Protein AF-B5EWB0-F1 (afdb_monomer_lite)

Organism: Aliivibrio fischeri (s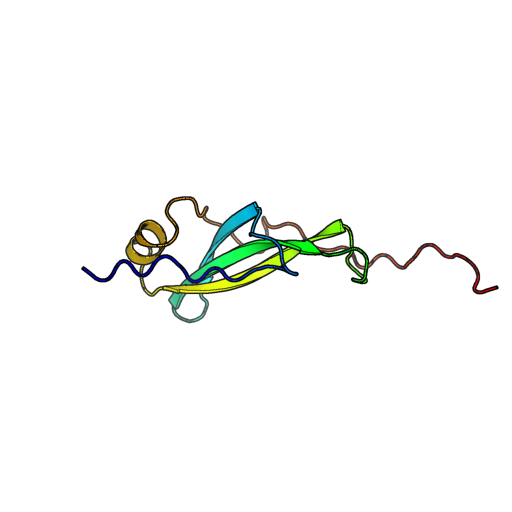train MJ11) (NCBI:txid388396)

Structure (mmCIF, N/CA/C/O backbone):
data_AF-B5EWB0-F1
#
_entry.id   AF-B5EWB0-F1
#
loop_
_atom_site.group_PDB
_atom_site.id
_atom_site.type_symbol
_atom_site.label_atom_id
_atom_site.label_alt_id
_atom_site.label_comp_id
_atom_site.label_asym_id
_atom_site.label_entity_id
_atom_site.label_seq_id
_atom_site.pdbx_PDB_ins_code
_atom_site.Cartn_x
_atom_site.Cartn_y
_atom_site.Cartn_z
_atom_site.occupancy
_atom_site.B_iso_or_equiv
_atom_site.auth_seq_id
_atom_site.auth_comp_id
_atom_site.auth_asym_id
_atom_site.auth_atom_id
_atom_site.pdbx_PDB_model_num
ATOM 1 N N . MET A 1 1 ? -24.721 -15.644 5.705 1.00 36.22 1 MET A N 1
ATOM 2 C CA . MET A 1 1 ? -23.352 -15.128 5.906 1.00 36.22 1 MET A CA 1
ATOM 3 C C . MET A 1 1 ? -22.739 -14.986 4.529 1.00 36.22 1 MET A C 1
ATOM 5 O O . MET A 1 1 ? -22.540 -15.995 3.864 1.00 36.22 1 MET A O 1
ATOM 9 N N . ILE A 1 2 ? -22.608 -13.760 4.027 1.00 38.16 2 ILE A N 1
ATOM 10 C CA . ILE A 1 2 ? -22.046 -13.528 2.695 1.00 38.16 2 ILE A CA 1
ATOM 11 C C . ILE A 1 2 ? -20.533 -13.469 2.903 1.00 38.16 2 ILE A C 1
ATOM 13 O O . ILE A 1 2 ? -20.031 -12.471 3.405 1.00 38.16 2 ILE A O 1
ATOM 17 N N . ASN A 1 3 ? -19.829 -14.559 2.585 1.00 44.38 3 ASN A N 1
ATOM 18 C CA . ASN A 1 3 ? -18.368 -1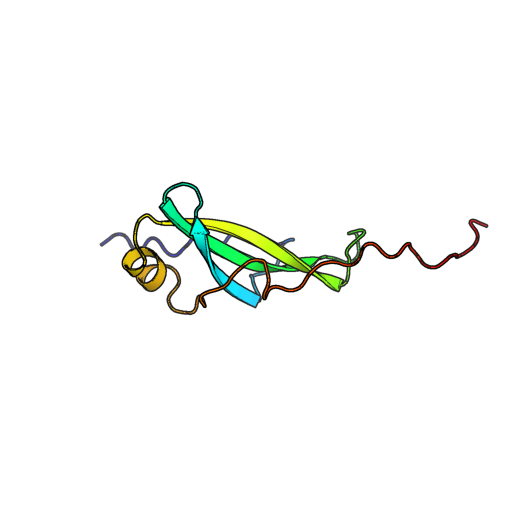4.579 2.512 1.00 44.38 3 ASN A CA 1
ATOM 19 C C . ASN A 1 3 ? -17.939 -13.666 1.358 1.00 44.38 3 ASN A C 1
ATOM 21 O O . ASN A 1 3 ? -17.726 -14.122 0.234 1.00 44.38 3 ASN A O 1
ATOM 25 N N . ASN A 1 4 ? -17.839 -12.369 1.631 1.00 48.97 4 ASN A N 1
ATOM 26 C CA . ASN A 1 4 ? -17.201 -11.412 0.743 1.00 48.97 4 ASN A CA 1
ATOM 27 C C . ASN A 1 4 ? -15.688 -11.615 0.902 1.00 48.97 4 ASN A C 1
ATOM 29 O O . ASN A 1 4 ? -15.012 -10.857 1.593 1.00 48.97 4 ASN A O 1
ATOM 33 N N . LYS A 1 5 ? -15.160 -12.705 0.321 1.00 54.69 5 LYS A N 1
ATOM 34 C CA . LYS A 1 5 ? -13.714 -12.832 0.105 1.00 54.69 5 LYS A CA 1
ATOM 35 C C . LYS A 1 5 ? -13.274 -11.539 -0.575 1.00 54.69 5 LYS A C 1
ATOM 37 O O . LYS A 1 5 ? -13.867 -11.177 -1.595 1.00 54.69 5 LYS A O 1
ATOM 42 N N . ALA A 1 6 ? -12.313 -10.842 0.031 1.00 57.28 6 ALA A N 1
ATOM 43 C CA . ALA A 1 6 ? -11.742 -9.613 -0.500 1.00 57.28 6 ALA A CA 1
ATOM 44 C C . ALA A 1 6 ? -11.532 -9.774 -2.010 1.00 57.28 6 ALA A C 1
ATOM 46 O O . ALA A 1 6 ? -10.985 -10.785 -2.462 1.00 57.28 6 ALA A O 1
ATOM 47 N N . LYS A 1 7 ? -12.070 -8.834 -2.798 1.00 54.19 7 LYS A N 1
ATOM 48 C CA . LYS A 1 7 ? -11.954 -8.873 -4.257 1.00 54.19 7 LYS A CA 1
ATOM 49 C C . LYS A 1 7 ? -10.481 -9.014 -4.601 1.00 54.19 7 LYS A C 1
ATOM 51 O O . LYS A 1 7 ? -9.683 -8.171 -4.203 1.00 54.19 7 LYS A O 1
ATOM 56 N N . THR A 1 8 ? -10.151 -10.052 -5.361 1.00 66.75 8 THR A N 1
ATOM 57 C CA . THR A 1 8 ? -8.811 -10.281 -5.893 1.00 66.75 8 THR A CA 1
ATOM 58 C C . THR A 1 8 ? -8.469 -9.159 -6.867 1.00 66.75 8 THR A C 1
ATOM 60 O O . THR A 1 8 ? -8.714 -9.238 -8.071 1.00 66.75 8 THR A O 1
ATOM 63 N N . LYS A 1 9 ? -7.992 -8.040 -6.329 1.00 83.62 9 LYS A N 1
ATOM 64 C CA . LYS A 1 9 ? -7.395 -6.969 -7.106 1.00 83.62 9 LYS A CA 1
ATOM 65 C C . LYS A 1 9 ? -5.933 -7.348 -7.289 1.00 83.62 9 LYS A C 1
ATOM 67 O O . LYS A 1 9 ? -5.217 -7.561 -6.322 1.00 83.62 9 LYS A O 1
ATOM 72 N N . LEU A 1 10 ? -5.514 -7.457 -8.541 1.00 91.75 10 LEU A N 1
ATOM 73 C CA . LEU A 1 10 ? -4.133 -7.769 -8.880 1.00 91.75 10 LEU A CA 1
ATOM 74 C C . LEU A 1 10 ? -3.327 -6.477 -9.026 1.00 91.75 10 LEU A C 1
ATOM 76 O O . LEU A 1 10 ? -3.848 -5.452 -9.477 1.00 91.75 10 LEU A O 1
ATOM 80 N N . ILE A 1 11 ? -2.042 -6.548 -8.701 1.00 93.50 11 ILE A N 1
ATOM 81 C CA . ILE A 1 11 ? -1.052 -5.504 -8.956 1.00 93.50 11 ILE A CA 1
ATOM 82 C C . ILE A 1 11 ? -0.277 -5.946 -10.200 1.00 93.50 11 ILE A C 1
ATOM 84 O O . ILE A 1 11 ? 0.449 -6.933 -10.167 1.00 93.50 11 ILE A O 1
ATOM 88 N N . TYR A 1 12 ? -0.504 -5.277 -11.335 1.00 92.06 12 TYR A N 1
ATOM 89 C CA . TYR A 1 12 ? 0.089 -5.637 -12.637 1.00 92.06 12 TYR A CA 1
ATOM 90 C C . TYR A 1 12 ? -0.092 -7.113 -13.048 1.00 92.06 12 TYR A C 1
ATOM 92 O O . TYR A 1 12 ? 0.782 -7.715 -13.666 1.00 92.06 12 TYR A O 1
ATOM 100 N N . GLY A 1 13 ? -1.250 -7.698 -12.725 1.00 91.88 13 GLY A N 1
ATOM 101 C CA . GLY A 1 13 ? -1.564 -9.093 -13.053 1.00 91.88 13 GLY A CA 1
ATOM 102 C C . GLY A 1 13 ? -0.983 -10.125 -12.081 1.00 91.88 13 GLY A C 1
ATOM 103 O O . GLY A 1 13 ? -1.089 -11.317 -12.350 1.00 91.88 13 GLY A O 1
ATOM 104 N N . GLN A 1 14 ? -0.401 -9.687 -10.961 1.00 91.31 14 GLN A N 1
ATOM 105 C CA . GLN A 1 14 ? 0.105 -10.548 -9.893 1.00 91.31 14 GLN A CA 1
ATOM 106 C C . GLN A 1 14 ? -0.653 -10.310 -8.583 1.00 91.31 14 GLN A C 1
ATOM 108 O O . GLN A 1 14 ? -1.179 -9.219 -8.344 1.00 91.31 14 GLN A O 1
ATOM 113 N N . GLU A 1 15 ? -0.722 -11.343 -7.744 1.00 93.25 15 GLU A N 1
ATOM 114 C CA . GLU A 1 15 ? -1.230 -11.208 -6.377 1.00 93.25 15 GLU A CA 1
ATOM 115 C C . GLU A 1 15 ? -0.294 -10.310 -5.554 1.00 93.25 15 GLU A C 1
ATOM 117 O O . GLU A 1 15 ? 0.926 -10.357 -5.754 1.00 93.25 15 GLU A O 1
ATOM 122 N N . PRO A 1 16 ? -0.825 -9.506 -4.620 1.00 94.56 16 PRO A N 1
ATOM 123 C CA . PRO A 1 16 ? 0.004 -8.767 -3.676 1.00 94.56 16 PRO A CA 1
ATOM 124 C C . PRO A 1 16 ? 0.888 -9.706 -2.850 1.00 94.56 16 PRO A C 1
ATOM 126 O O . PRO A 1 16 ? 0.451 -10.776 -2.430 1.00 94.56 16 PRO A O 1
ATOM 129 N N . SER A 1 17 ? 2.118 -9.284 -2.570 1.00 95.19 17 SER A N 1
ATOM 130 C CA . SER A 1 17 ? 3.036 -10.013 -1.693 1.00 95.19 17 SER A CA 1
ATOM 131 C C . SER A 1 17 ? 2.623 -9.922 -0.225 1.00 95.19 17 SER A C 1
ATOM 133 O O . SER A 1 17 ? 2.792 -10.882 0.522 1.00 95.19 17 SER A O 1
ATOM 135 N N . HIS A 1 18 ? 2.086 -8.774 0.190 1.00 95.31 18 HIS A N 1
ATOM 136 C CA . HIS A 1 18 ? 1.555 -8.534 1.527 1.00 95.31 18 HIS A CA 1
ATOM 137 C C . HIS A 1 18 ? 0.604 -7.332 1.534 1.00 95.31 18 HIS A C 1
ATOM 139 O O . HIS A 1 18 ? 0.527 -6.565 0.566 1.00 95.31 18 HIS A O 1
ATOM 145 N N . PHE A 1 19 ? -0.105 -7.168 2.650 1.00 96.88 19 PHE A N 1
ATOM 146 C CA . PHE A 1 19 ? -1.008 -6.051 2.892 1.00 96.88 19 PHE A CA 1
ATOM 147 C C . PHE A 1 19 ? -0.539 -5.212 4.077 1.00 96.88 19 PHE A C 1
ATOM 149 O O . PHE A 1 19 ? -0.031 -5.740 5.066 1.00 96.88 19 PHE A O 1
ATOM 156 N N . THR A 1 20 ? -0.766 -3.907 3.992 1.00 97.38 20 THR A N 1
ATOM 157 C CA . THR A 1 20 ? -0.633 -2.987 5.122 1.00 97.38 20 THR A CA 1
ATOM 158 C C . THR A 1 20 ? -1.912 -2.186 5.304 1.00 97.38 20 THR A C 1
ATOM 160 O O . THR A 1 20 ? -2.710 -2.046 4.374 1.00 97.38 20 THR A O 1
ATOM 163 N N . TYR A 1 21 ? -2.111 -1.637 6.499 1.00 97.25 21 TYR A N 1
ATOM 164 C CA . TYR A 1 21 ? -3.165 -0.666 6.756 1.00 97.25 21 TYR A CA 1
ATOM 165 C C . TYR A 1 21 ? -2.637 0.584 7.459 1.00 97.25 21 TYR A C 1
ATOM 167 O O . TYR A 1 21 ? -1.698 0.538 8.255 1.00 97.25 21 TYR A O 1
ATOM 175 N N . GLU A 1 22 ? -3.285 1.712 7.187 1.00 97.19 22 GLU A N 1
ATOM 176 C CA . GLU A 1 22 ? -2.943 3.029 7.727 1.00 97.19 22 GLU A CA 1
ATOM 177 C C . GLU A 1 22 ? -4.197 3.793 8.133 1.00 97.19 22 GLU A C 1
ATOM 179 O O . GLU A 1 22 ? -5.242 3.680 7.488 1.00 97.19 22 GLU A O 1
ATOM 184 N N . VAL A 1 23 ? -4.078 4.639 9.159 1.00 96.38 23 VAL A N 1
ATOM 185 C CA . VAL A 1 23 ? -5.144 5.580 9.519 1.00 96.38 23 VAL A CA 1
ATOM 186 C C . VAL A 1 23 ? -5.364 6.555 8.364 1.00 96.38 23 VAL A C 1
ATOM 188 O O . VAL A 1 23 ? -4.433 7.200 7.880 1.00 96.38 23 VAL A O 1
ATOM 191 N N . SER A 1 24 ? -6.611 6.669 7.922 1.00 94.38 24 SER A N 1
ATOM 192 C CA . SER A 1 24 ? -7.006 7.603 6.875 1.00 94.38 24 SER A CA 1
ATOM 193 C C . SER A 1 24 ? -7.160 9.017 7.433 1.00 94.38 24 SER A C 1
ATOM 195 O O . SER A 1 24 ? -7.726 9.214 8.509 1.00 94.38 24 SER A O 1
ATOM 197 N N . GLU A 1 25 ? 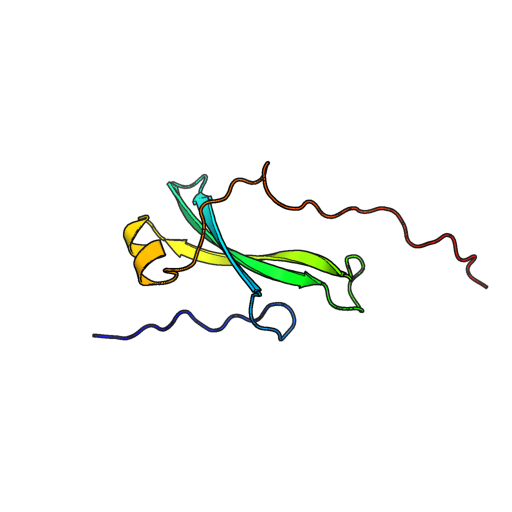-6.757 10.029 6.660 1.00 91.06 25 GLU A N 1
ATOM 198 C CA . GLU A 1 25 ? -6.983 11.446 6.996 1.00 91.06 25 GLU A CA 1
ATOM 199 C C . GLU A 1 25 ? -8.478 11.790 7.138 1.00 91.06 25 GLU A C 1
ATOM 201 O O . GLU A 1 25 ? -8.842 12.778 7.771 1.00 91.06 25 GLU A O 1
ATOM 206 N N . ARG A 1 26 ? -9.360 10.961 6.566 1.00 87.50 26 ARG A N 1
ATOM 207 C CA . ARG A 1 26 ? -10.822 11.112 6.632 1.00 87.50 26 ARG A CA 1
ATOM 208 C C . ARG A 1 26 ? -11.452 10.406 7.844 1.00 87.50 26 ARG A C 1
ATOM 210 O O . ARG A 1 26 ? -12.677 10.374 7.951 1.00 87.50 26 ARG A O 1
ATOM 217 N N . GLY A 1 27 ? -10.634 9.850 8.740 1.00 92.56 27 GLY A N 1
ATOM 218 C CA . GLY A 1 27 ? -11.051 8.855 9.728 1.00 92.56 27 GLY A CA 1
ATOM 219 C C . GLY A 1 27 ? -11.158 7.463 9.100 1.00 92.56 27 GLY A C 1
ATOM 220 O O . GLY A 1 27 ? -11.297 7.355 7.886 1.00 92.56 27 GLY A O 1
ATOM 221 N N . GLY A 1 28 ? -11.061 6.407 9.913 1.00 96.19 28 GLY A N 1
ATOM 222 C CA . GLY A 1 28 ? -11.025 5.013 9.449 1.00 96.19 28 GLY A CA 1
ATOM 223 C C . GLY A 1 28 ? -9.637 4.551 8.992 1.00 96.19 28 GLY A C 1
ATOM 224 O O . GLY A 1 28 ? -8.623 5.150 9.356 1.00 96.19 28 GLY A O 1
ATOM 225 N N . PHE A 1 29 ? -9.596 3.484 8.195 1.00 97.38 29 PHE A N 1
ATOM 226 C CA . PHE A 1 29 ? -8.382 2.758 7.821 1.00 97.38 29 PHE A CA 1
ATOM 227 C C . PHE A 1 29 ? -8.350 2.468 6.321 1.00 97.38 29 PHE A C 1
ATOM 229 O O . PHE A 1 29 ? -9.289 1.896 5.774 1.00 97.38 29 PHE A O 1
ATOM 236 N N . ASN A 1 30 ? -7.259 2.843 5.658 1.00 96.94 30 ASN A N 1
ATOM 237 C CA . ASN A 1 30 ? -6.980 2.447 4.279 1.00 96.94 30 ASN A CA 1
ATOM 238 C C . ASN A 1 30 ? -6.166 1.155 4.286 1.00 96.94 30 ASN A C 1
ATOM 240 O O . ASN A 1 30 ? -5.209 1.057 5.051 1.00 96.94 30 ASN A O 1
ATOM 244 N N . VAL A 1 31 ? -6.501 0.216 3.406 1.00 96.50 31 VAL A N 1
ATOM 245 C CA . VAL A 1 31 ? -5.733 -1.010 3.173 1.00 96.50 31 VAL A CA 1
ATOM 246 C C . VAL A 1 31 ? -5.006 -0.897 1.841 1.00 96.50 31 VAL A C 1
ATOM 248 O O . VAL A 1 31 ? -5.601 -0.558 0.811 1.00 96.50 31 VAL A O 1
ATOM 251 N N . TYR A 1 32 ? -3.717 -1.212 1.859 1.00 96.56 32 TYR A N 1
ATOM 252 C CA . TYR A 1 32 ? -2.852 -1.222 0.693 1.00 96.56 32 TYR A CA 1
ATOM 253 C C . TYR A 1 32 ? -2.288 -2.617 0.457 1.00 96.56 32 TYR A C 1
ATOM 255 O O . TYR A 1 32 ? -1.902 -3.308 1.394 1.00 96.56 32 TYR A O 1
ATOM 263 N N . GLY A 1 33 ? -2.228 -3.012 -0.810 1.00 95.94 33 GLY A N 1
ATOM 264 C CA . GLY A 1 33 ? -1.482 -4.180 -1.259 1.00 95.94 33 GLY A CA 1
ATOM 265 C C . GLY A 1 33 ? -0.132 -3.752 -1.820 1.00 95.94 33 GLY A C 1
ATOM 266 O O . GLY A 1 33 ? -0.035 -2.720 -2.495 1.00 95.94 33 GLY A O 1
ATOM 267 N N . TRP A 1 34 ? 0.883 -4.567 -1.565 1.00 96.56 34 TRP A N 1
ATOM 268 C CA . TRP A 1 34 ? 2.246 -4.352 -2.033 1.00 96.56 34 TRP A CA 1
ATOM 269 C C . TRP A 1 34 ? 2.630 -5.373 -3.094 1.00 96.56 34 TRP A C 1
ATOM 271 O O . TRP A 1 34 ? 2.278 -6.546 -3.007 1.00 96.56 34 TRP A O 1
ATOM 281 N N . GLY A 1 35 ? 3.363 -4.926 -4.103 1.00 95.81 35 GLY A N 1
ATOM 282 C CA . GLY A 1 35 ? 3.918 -5.764 -5.159 1.00 95.81 35 GLY A CA 1
ATOM 283 C C . GLY A 1 35 ? 5.175 -5.127 -5.734 1.00 95.81 35 GLY A C 1
ATOM 284 O O . GLY A 1 35 ? 5.733 -4.213 -5.138 1.00 95.81 35 GLY A O 1
ATOM 285 N N . ILE A 1 36 ? 5.595 -5.578 -6.912 1.00 96.25 36 ILE A N 1
ATOM 286 C CA . ILE A 1 36 ? 6.753 -5.024 -7.619 1.00 96.25 36 ILE A CA 1
ATOM 287 C C . ILE A 1 36 ? 6.294 -4.443 -8.951 1.00 96.25 36 ILE A C 1
ATOM 289 O O . ILE A 1 36 ? 5.466 -5.032 -9.651 1.00 96.25 36 ILE A O 1
ATOM 293 N N . TYR A 1 37 ? 6.823 -3.278 -9.315 1.00 94.44 37 TYR A N 1
ATOM 294 C CA . TYR A 1 37 ? 6.579 -2.720 -10.639 1.00 94.44 37 TYR A CA 1
ATOM 295 C C . TYR A 1 37 ? 7.151 -3.635 -11.739 1.00 94.44 37 TYR A C 1
ATOM 297 O O . TYR A 1 37 ? 8.298 -4.082 -11.640 1.00 94.44 37 TYR A O 1
ATOM 305 N N . PRO A 1 38 ? 6.393 -3.885 -12.821 1.00 94.12 38 PRO A N 1
ATOM 306 C CA . PRO A 1 38 ? 6.803 -4.780 -13.897 1.00 94.12 38 PRO A CA 1
ATOM 307 C C . PRO A 1 38 ? 7.924 -4.168 -14.743 1.00 94.12 38 PRO A C 1
ATOM 309 O O . PRO A 1 38 ? 8.151 -2.961 -14.714 1.00 94.12 38 PRO A O 1
ATOM 312 N N . SER A 1 39 ? 8.577 -4.991 -15.565 1.00 92.44 39 SER A N 1
ATOM 313 C CA . SER A 1 39 ? 9.736 -4.605 -16.389 1.00 92.44 39 SER A CA 1
ATOM 314 C C . SER A 1 39 ? 9.487 -3.467 -17.384 1.00 92.44 39 SER A C 1
ATOM 316 O O . SER A 1 39 ? 10.433 -2.811 -17.803 1.00 92.44 39 SER A O 1
ATOM 318 N N . TYR A 1 40 ? 8.233 -3.226 -17.768 1.00 89.06 40 TYR A N 1
ATOM 319 C CA . TYR A 1 40 ? 7.848 -2.126 -18.656 1.00 89.06 40 TYR A CA 1
ATOM 320 C C . TYR A 1 40 ? 7.528 -0.816 -17.910 1.00 89.06 40 TYR A C 1
ATOM 322 O O . TYR A 1 40 ? 7.148 0.169 -18.539 1.00 89.06 40 TYR A O 1
ATOM 330 N N . SER A 1 41 ? 7.633 -0.795 -16.577 1.00 90.25 41 SER A N 1
ATOM 331 C CA . SER A 1 41 ? 7.497 0.413 -15.761 1.00 90.25 41 SER A CA 1
ATOM 332 C C . SER A 1 41 ? 8.832 1.149 -15.666 1.00 90.25 41 SER A C 1
ATOM 334 O O . SER A 1 41 ? 9.878 0.528 -15.518 1.00 90.25 41 SER A O 1
ATOM 336 N N . VAL A 1 42 ? 8.802 2.481 -15.629 1.00 88.62 42 VAL A N 1
ATOM 337 C CA . VAL A 1 42 ? 9.991 3.292 -15.293 1.00 88.62 42 VAL A CA 1
ATOM 338 C C . VAL A 1 42 ? 10.485 3.056 -13.860 1.00 88.62 42 VAL A C 1
ATOM 340 O O . VAL A 1 42 ? 11.621 3.375 -13.539 1.00 88.62 42 VAL A O 1
ATOM 343 N N . LEU A 1 43 ? 9.636 2.473 -13.008 1.00 91.00 43 LEU A N 1
ATOM 344 C CA . LEU A 1 43 ? 9.957 2.063 -11.641 1.00 91.00 43 LEU A CA 1
ATOM 345 C C . LEU A 1 43 ? 10.205 0.549 -11.536 1.00 91.00 43 LEU A C 1
ATOM 347 O O . LEU A 1 43 ? 10.091 -0.004 -10.447 1.00 91.00 43 LEU A O 1
ATOM 351 N N . ALA A 1 44 ? 10.468 -0.143 -12.654 1.00 92.75 44 ALA A N 1
ATOM 352 C CA . ALA A 1 44 ? 10.644 -1.596 -12.698 1.00 92.75 44 ALA A CA 1
ATOM 353 C C . ALA A 1 44 ? 11.562 -2.112 -11.577 1.00 92.75 44 ALA A C 1
ATOM 355 O O . ALA A 1 44 ? 12.647 -1.580 -11.350 1.00 92.75 44 ALA A O 1
ATOM 356 N N . GLY A 1 45 ? 11.125 -3.170 -10.890 1.00 91.62 45 GLY A N 1
ATOM 357 C CA . GLY A 1 45 ? 11.877 -3.782 -9.790 1.00 91.62 45 GLY A CA 1
ATOM 358 C C . GLY A 1 45 ? 11.740 -3.083 -8.433 1.00 91.62 45 GLY A C 1
ATOM 359 O O . GLY A 1 45 ? 12.185 -3.649 -7.440 1.00 91.62 45 GLY A O 1
ATOM 360 N N . GLN A 1 46 ? 11.109 -1.906 -8.367 1.00 94.25 46 GLN A N 1
ATOM 361 C CA . GLN A 1 46 ? 10.849 -1.196 -7.112 1.00 94.25 46 GLN A CA 1
ATOM 362 C C . GLN A 1 46 ? 9.480 -1.559 -6.510 1.00 94.25 46 GLN A C 1
ATOM 364 O O . GLN A 1 46 ? 8.609 -2.118 -7.193 1.00 94.25 46 GLN A O 1
ATOM 369 N N . ASP A 1 47 ? 9.283 -1.211 -5.236 1.00 95.56 47 ASP A N 1
ATOM 370 C CA . ASP A 1 47 ? 8.056 -1.480 -4.487 1.00 95.56 47 ASP A CA 1
ATOM 371 C C . ASP A 1 47 ? 6.850 -0.699 -5.036 1.00 95.56 47 ASP A C 1
ATOM 373 O O . ASP A 1 47 ? 6.847 0.526 -5.198 1.00 95.56 47 ASP A O 1
ATOM 377 N N . CYS A 1 48 ? 5.766 -1.425 -5.290 1.00 95.50 48 CYS A N 1
ATOM 378 C CA . CYS A 1 48 ? 4.507 -0.889 -5.780 1.00 95.50 48 CYS A CA 1
ATOM 379 C C . CYS A 1 48 ? 3.426 -0.985 -4.701 1.00 95.50 48 CYS A C 1
ATOM 381 O O . CYS A 1 48 ? 2.868 -2.054 -4.456 1.00 95.50 48 CYS A O 1
ATOM 383 N N . LYS A 1 49 ? 3.089 0.159 -4.101 1.00 95.69 49 LYS A N 1
ATOM 384 C CA . LYS A 1 49 ? 1.962 0.306 -3.176 1.00 95.69 49 LYS A CA 1
ATOM 385 C C . LYS A 1 49 ? 0.683 0.637 -3.943 1.00 95.69 49 LYS A C 1
ATOM 387 O O . LYS A 1 49 ? 0.632 1.621 -4.679 1.00 95.69 49 LYS A O 1
ATOM 392 N N . THR A 1 50 ? -0.371 -0.149 -3.747 1.00 95.12 50 THR A N 1
ATOM 393 C CA . THR A 1 50 ? -1.671 0.042 -4.407 1.00 95.12 50 THR A CA 1
ATOM 394 C C . THR A 1 50 ? -2.786 0.091 -3.374 1.00 95.12 50 THR A C 1
ATOM 396 O O . THR A 1 50 ? -2.849 -0.760 -2.498 1.00 95.12 50 THR A O 1
ATOM 399 N N . PHE A 1 51 ? -3.698 1.060 -3.478 1.00 94.69 51 PHE A N 1
ATOM 400 C CA . PHE A 1 51 ? -4.895 1.109 -2.630 1.00 94.69 51 PHE A CA 1
ATOM 401 C C . PHE A 1 51 ? -5.840 -0.054 -2.955 1.00 94.69 51 PHE A C 1
ATOM 403 O O . PHE A 1 51 ? -6.166 -0.264 -4.128 1.00 94.69 51 PHE A O 1
ATOM 410 N N . PHE A 1 52 ? -6.298 -0.785 -1.942 1.00 94.94 52 PHE A N 1
ATOM 411 C CA . PHE A 1 52 ? -7.227 -1.907 -2.095 1.00 94.94 52 PHE A CA 1
ATOM 412 C C . PHE A 1 52 ? -8.612 -1.568 -1.575 1.00 94.94 52 PHE A C 1
ATOM 414 O O . PHE A 1 52 ? -9.578 -1.708 -2.325 1.00 94.94 52 PHE A O 1
ATOM 421 N N . ASP A 1 53 ? -8.697 -1.118 -0.325 1.00 95.62 53 ASP A N 1
ATOM 422 C CA . ASP A 1 53 ? -9.976 -0.943 0.351 1.00 95.62 53 ASP A CA 1
ATOM 423 C C . ASP A 1 53 ? -9.913 0.101 1.469 1.00 95.62 53 ASP A C 1
ATOM 425 O O . ASP A 1 53 ? -8.840 0.570 1.857 1.00 95.62 53 ASP A O 1
ATOM 429 N N . TYR A 1 54 ? -11.082 0.448 1.992 1.00 95.69 54 TYR A N 1
ATOM 430 C CA . TYR A 1 54 ? -11.247 1.335 3.130 1.00 95.69 54 TYR A CA 1
ATOM 431 C C . TYR A 1 54 ? -12.272 0.766 4.112 1.00 95.69 54 TYR A C 1
ATOM 433 O O . TYR A 1 54 ? -13.380 0.396 3.725 1.00 95.69 54 TYR A O 1
ATOM 441 N N . PHE A 1 55 ? -11.929 0.804 5.396 1.00 96.06 55 PHE A N 1
ATOM 442 C CA . PHE A 1 55 ? -12.792 0.373 6.489 1.00 96.06 55 PHE A CA 1
ATOM 443 C C . PHE A 1 55 ? -12.957 1.471 7.527 1.00 96.06 55 PHE A C 1
ATOM 445 O O . PHE A 1 55 ? -12.094 2.335 7.699 1.00 96.06 55 PHE A O 1
ATOM 452 N N . LYS A 1 56 ? -14.082 1.455 8.240 1.00 96.94 56 LYS A N 1
ATOM 453 C CA . LYS A 1 56 ? -14.349 2.453 9.274 1.00 96.94 56 LYS A CA 1
ATOM 454 C C . LYS A 1 56 ? -13.673 2.074 10.585 1.00 96.94 56 LYS A C 1
ATOM 456 O O . LYS A 1 56 ? -13.259 2.974 11.317 1.00 96.94 56 LYS A O 1
ATOM 461 N N . THR A 1 57 ? -13.560 0.782 10.876 1.00 96.75 57 THR A N 1
ATOM 462 C CA . THR A 1 57 ? -12.951 0.286 12.112 1.00 96.75 57 THR A CA 1
ATOM 463 C C . THR A 1 57 ? -11.813 -0.690 11.842 1.00 96.75 57 THR A C 1
ATOM 465 O O . THR A 1 57 ? -11.671 -1.228 10.746 1.00 96.75 57 THR A O 1
ATOM 468 N N . ILE A 1 58 ? -10.969 -0.887 12.854 1.00 95.81 58 ILE A N 1
ATOM 469 C CA . ILE A 1 58 ? -9.841 -1.814 12.764 1.00 95.81 58 ILE A CA 1
ATOM 470 C C . ILE A 1 58 ? -10.318 -3.270 12.771 1.00 95.81 58 ILE A C 1
ATOM 472 O O . ILE A 1 58 ? -9.713 -4.116 12.126 1.00 95.81 58 ILE A O 1
ATOM 476 N N . GLU A 1 59 ? -11.433 -3.560 13.441 1.00 96.50 59 GLU A N 1
ATOM 477 C CA . GLU A 1 59 ? -12.037 -4.891 13.486 1.00 96.50 59 GLU A CA 1
ATOM 478 C C . GLU A 1 59 ? -12.462 -5.352 12.088 1.00 96.50 59 GLU A C 1
ATOM 480 O O . GLU A 1 59 ? -12.196 -6.493 11.722 1.00 96.50 59 GLU A O 1
ATOM 485 N N . GLU A 1 60 ? -13.038 -4.453 11.281 1.00 95.06 60 GLU A N 1
ATOM 486 C CA . GLU A 1 60 ? -13.374 -4.734 9.880 1.00 95.06 60 GLU A CA 1
ATOM 487 C C . GLU A 1 60 ? -12.110 -5.033 9.050 1.00 95.06 60 GLU A C 1
ATOM 489 O O . GLU A 1 60 ? -12.105 -5.960 8.240 1.00 95.06 60 GLU A O 1
ATOM 494 N N . VAL A 1 61 ? -11.006 -4.307 9.286 1.00 95.25 61 VAL A N 1
ATOM 495 C CA . VAL A 1 61 ? -9.712 -4.604 8.642 1.00 95.25 61 VAL A CA 1
ATOM 496 C C . VAL A 1 61 ? -9.235 -6.001 9.030 1.00 95.25 61 VAL A C 1
ATOM 498 O O . VAL A 1 61 ? -8.872 -6.773 8.151 1.00 95.25 61 VAL A O 1
ATOM 501 N N . SER A 1 62 ? -9.251 -6.348 10.320 1.00 94.81 62 SER A N 1
ATOM 502 C CA . SER A 1 62 ? -8.803 -7.660 10.802 1.00 94.81 62 SER A CA 1
ATOM 503 C C . SER A 1 62 ? -9.690 -8.814 10.327 1.00 94.81 62 SER A C 1
ATOM 505 O O . SER A 1 62 ? -9.192 -9.922 10.146 1.00 94.81 62 SER A O 1
ATOM 507 N N . GLU A 1 63 ? -10.984 -8.577 10.101 1.00 94.81 63 GLU A N 1
ATOM 508 C CA . GLU A 1 63 ? -11.897 -9.578 9.542 1.00 94.81 63 GLU A CA 1
ATOM 509 C C . GLU A 1 63 ? -11.605 -9.848 8.058 1.00 94.81 63 GLU A C 1
ATOM 511 O O . GLU A 1 63 ? -11.571 -11.004 7.630 1.00 94.81 63 GLU A O 1
ATOM 516 N N . HIS A 1 64 ? -11.373 -8.796 7.267 1.00 93.38 64 HIS A N 1
ATOM 517 C CA . HIS A 1 64 ? -11.197 -8.913 5.817 1.00 93.38 64 HIS A CA 1
ATOM 518 C C . HIS A 1 64 ? -9.745 -9.144 5.372 1.00 93.38 64 HIS A C 1
ATOM 520 O O . HIS A 1 64 ? -9.519 -9.788 4.346 1.00 93.38 64 HIS A O 1
ATOM 526 N N . TYR A 1 65 ? -8.775 -8.640 6.134 1.00 94.06 65 TYR A N 1
ATOM 527 C CA . TYR A 1 65 ? -7.337 -8.696 5.869 1.00 94.06 65 TYR A CA 1
ATOM 528 C C . TYR A 1 65 ? -6.580 -9.074 7.159 1.00 94.06 65 TYR A C 1
ATOM 530 O O . TYR A 1 65 ? -5.840 -8.253 7.707 1.00 94.06 65 TYR A O 1
ATOM 538 N N . PRO A 1 66 ? -6.747 -10.313 7.661 1.00 94.56 66 PRO A N 1
ATOM 539 C CA . PRO A 1 66 ? -6.203 -10.738 8.957 1.00 94.56 66 PRO A CA 1
ATOM 540 C C . PRO A 1 66 ? -4.673 -10.662 9.041 1.00 94.56 66 PRO A C 1
ATOM 542 O O . PRO A 1 66 ? -4.130 -10.467 10.125 1.00 94.56 66 PRO A O 1
ATOM 545 N N . ASP A 1 67 ? -3.990 -10.773 7.900 1.00 93.88 67 ASP A N 1
ATOM 546 C CA . ASP A 1 67 ? -2.528 -10.735 7.810 1.00 93.88 67 ASP A CA 1
ATOM 547 C C . ASP A 1 67 ? -1.973 -9.329 7.508 1.00 93.88 67 ASP A C 1
ATOM 549 O O . ASP A 1 67 ? -0.762 -9.165 7.344 1.00 93.88 67 ASP A O 1
ATOM 553 N N . ALA A 1 68 ? -2.827 -8.301 7.400 1.00 95.31 68 ALA A N 1
ATOM 554 C CA . ALA A 1 68 ? -2.364 -6.941 7.145 1.00 95.31 68 ALA A CA 1
ATOM 555 C C . ALA A 1 68 ? -1.667 -6.348 8.377 1.00 95.31 68 ALA A C 1
ATOM 557 O O . ALA A 1 68 ? -2.170 -6.423 9.499 1.00 95.31 68 ALA A O 1
ATOM 558 N N . THR A 1 69 ? -0.524 -5.697 8.167 1.00 96.75 69 THR A N 1
ATOM 559 C CA . THR A 1 69 ? 0.250 -5.053 9.239 1.00 96.75 69 THR A CA 1
ATOM 560 C C . THR A 1 69 ? -0.003 -3.548 9.292 1.00 96.75 69 THR A C 1
ATOM 562 O O . THR A 1 69 ? -0.277 -2.910 8.274 1.00 96.75 69 THR A O 1
ATOM 565 N N . SER A 1 70 ? 0.080 -2.947 10.484 1.00 96.81 70 SER A N 1
ATOM 566 C CA . SER A 1 70 ? 0.010 -1.489 10.592 1.00 96.81 70 SER A CA 1
ATOM 567 C C . SER A 1 70 ? 1.240 -0.857 9.947 1.00 96.81 70 SER A C 1
ATOM 569 O O . SER A 1 70 ? 2.368 -1.311 10.138 1.00 96.81 70 SER A O 1
ATOM 571 N N . SER A 1 71 ? 1.021 0.215 9.196 1.00 95.94 71 SER A N 1
ATOM 572 C CA . SER A 1 71 ? 2.082 0.969 8.542 1.00 95.94 71 SER A CA 1
ATOM 573 C C . SER A 1 71 ? 1.896 2.471 8.744 1.00 95.94 71 SER A C 1
ATOM 575 O O . SER A 1 71 ? 0.882 2.951 9.257 1.00 95.94 71 SER A O 1
ATOM 577 N N . HIS A 1 72 ? 2.920 3.223 8.362 1.00 92.12 72 HIS A N 1
ATOM 578 C CA . HIS A 1 72 ? 2.896 4.670 8.259 1.00 92.12 72 HIS A CA 1
ATOM 579 C C . HIS A 1 72 ? 3.825 5.084 7.120 1.00 92.12 72 HIS A C 1
ATOM 581 O O . HIS A 1 72 ? 4.938 4.573 7.036 1.00 92.12 72 HIS A O 1
ATOM 587 N N . LYS A 1 73 ? 3.432 6.078 6.315 1.00 86.56 73 LYS A N 1
ATOM 588 C CA . LYS A 1 73 ? 4.191 6.567 5.144 1.00 86.56 73 LYS A CA 1
ATOM 589 C C . LYS A 1 73 ? 5.696 6.809 5.351 1.00 86.56 73 LYS A C 1
ATOM 591 O O . LYS A 1 73 ? 6.455 6.768 4.398 1.00 86.56 73 LYS A O 1
ATOM 596 N N . LEU A 1 74 ? 6.128 7.098 6.583 1.00 89.44 74 LEU A N 1
ATOM 597 C CA . LEU A 1 74 ? 7.541 7.338 6.924 1.00 89.44 74 LEU A CA 1
ATOM 598 C C . LEU A 1 74 ? 8.368 6.059 7.137 1.00 89.44 74 LEU A C 1
ATOM 600 O O . LEU A 1 74 ? 9.590 6.141 7.181 1.00 89.44 74 LEU A O 1
ATOM 604 N N . LEU A 1 75 ? 7.720 4.910 7.328 1.00 89.62 75 LEU A N 1
ATOM 605 C CA . LEU A 1 75 ? 8.362 3.605 7.527 1.00 89.62 75 LEU A CA 1
ATOM 606 C C . LEU A 1 75 ? 8.403 2.779 6.239 1.00 89.62 75 LEU A C 1
ATOM 608 O O . LEU A 1 75 ? 9.037 1.730 6.189 1.00 89.62 75 LEU A O 1
ATOM 612 N N . GLU A 1 76 ? 7.691 3.236 5.218 1.00 92.62 76 GLU A N 1
ATOM 613 C CA . GLU A 1 76 ? 7.462 2.492 3.994 1.00 92.62 76 GLU 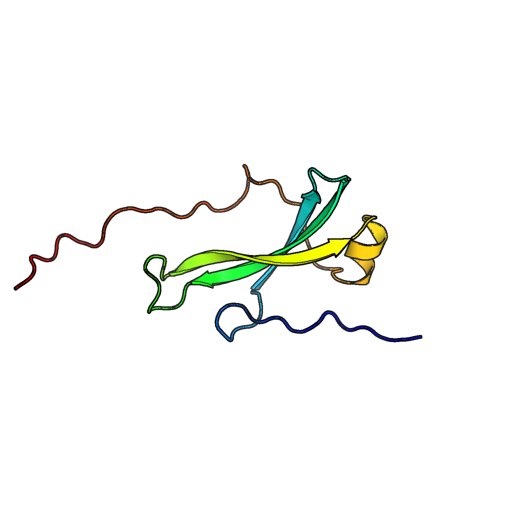A CA 1
ATOM 614 C C . GLU A 1 76 ? 8.587 2.678 2.980 1.00 92.62 76 GLU A C 1
ATOM 616 O O . GLU A 1 76 ? 9.156 3.776 2.901 1.00 92.62 76 GLU A O 1
ATOM 621 N N . PRO A 1 77 ? 8.855 1.656 2.147 1.00 90.19 77 PRO A N 1
ATOM 622 C CA . PRO A 1 77 ? 9.758 1.787 1.015 1.00 90.19 77 PRO A CA 1
ATOM 623 C C . PRO A 1 77 ? 9.388 2.989 0.143 1.00 90.19 77 PRO A C 1
ATOM 625 O O . PRO A 1 77 ? 8.222 3.198 -0.198 1.00 90.19 77 PRO A O 1
ATOM 628 N N . GLN A 1 78 ? 10.393 3.787 -0.211 1.00 89.38 78 GLN A N 1
ATOM 629 C CA . GLN A 1 78 ? 10.238 4.929 -1.105 1.00 89.38 78 GLN A CA 1
ATOM 630 C C . GLN A 1 78 ? 10.911 4.613 -2.430 1.00 89.38 78 GLN A C 1
ATOM 632 O O . GLN A 1 78 ? 12.065 4.184 -2.460 1.00 89.38 78 GLN A O 1
ATOM 637 N N . ASN A 1 79 ? 10.192 4.864 -3.520 1.00 88.88 79 ASN A N 1
ATOM 638 C CA . ASN A 1 79 ? 10.757 4.714 -4.850 1.00 88.88 79 ASN A CA 1
ATOM 639 C C . ASN A 1 79 ? 11.832 5.774 -5.091 1.00 88.88 79 ASN A C 1
ATOM 641 O O . ASN A 1 79 ? 11.674 6.941 -4.719 1.00 88.88 79 ASN A O 1
ATOM 645 N N . THR A 1 80 ? 12.913 5.369 -5.744 1.00 84.94 80 THR A N 1
ATOM 646 C CA . THR A 1 80 ? 13.943 6.273 -6.241 1.00 84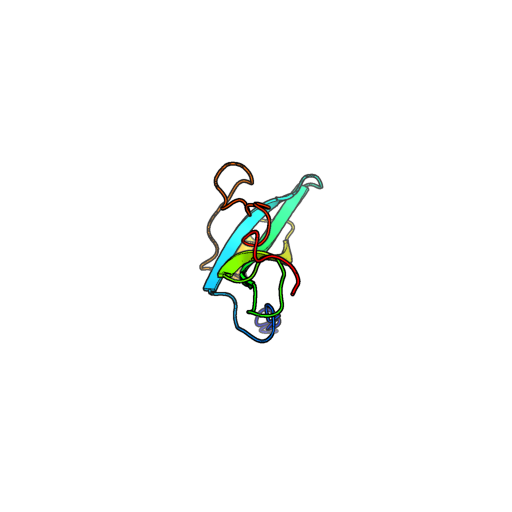.94 80 THR A CA 1
ATOM 647 C C . THR A 1 80 ? 13.666 6.590 -7.705 1.00 84.94 80 THR A C 1
ATOM 649 O O . THR A 1 80 ? 13.263 5.736 -8.497 1.00 84.94 80 THR A O 1
ATOM 652 N N . PHE A 1 81 ? 13.869 7.853 -8.068 1.00 77.25 81 PHE A N 1
ATOM 653 C CA . PHE A 1 81 ? 13.666 8.355 -9.430 1.00 77.25 81 PHE A CA 1
ATOM 654 C C . PHE A 1 81 ? 14.991 8.549 -10.169 1.00 77.25 81 PHE A C 1
ATOM 656 O O . PHE A 1 81 ? 15.030 9.267 -11.172 1.00 77.25 81 PHE A O 1
ATOM 663 N N . ASP A 1 82 ? 16.070 7.950 -9.649 1.00 69.38 82 ASP A N 1
ATOM 664 C CA . ASP A 1 82 ? 17.387 8.066 -10.254 1.00 69.38 82 ASP A CA 1
ATOM 665 C C . ASP A 1 82 ? 17.331 7.539 -11.681 1.00 69.38 82 ASP A C 1
ATOM 667 O O . ASP A 1 82 ? 16.835 6.454 -11.990 1.00 69.38 82 ASP A O 1
ATOM 671 N N . HIS A 1 83 ? 17.760 8.443 -12.544 1.00 58.34 83 HIS A N 1
ATOM 672 C CA . HIS A 1 83 ? 17.575 8.445 -13.975 1.00 58.34 83 HIS A CA 1
ATOM 673 C C . HIS A 1 83 ? 18.157 7.166 -14.571 1.00 58.34 83 HIS A C 1
ATOM 675 O O . HIS A 1 83 ? 19.166 6.651 -14.085 1.00 58.34 83 HIS A O 1
ATOM 681 N N . LEU A 1 84 ? 17.507 6.66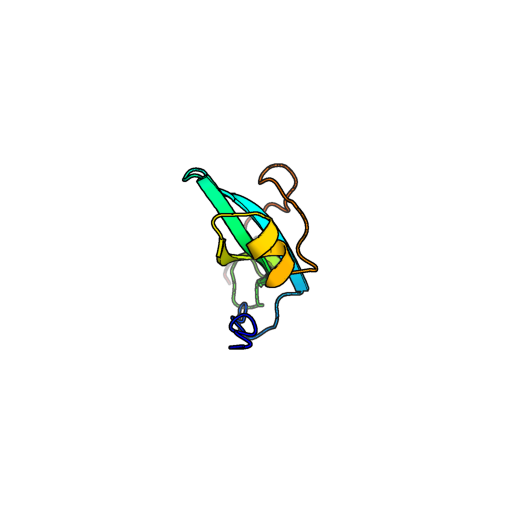4 -15.624 1.00 60.44 84 LEU A N 1
ATOM 682 C CA . LEU A 1 84 ? 18.009 5.577 -16.464 1.00 60.44 84 LEU A CA 1
ATOM 683 C C . LEU A 1 84 ? 19.537 5.694 -16.623 1.00 60.44 84 LEU A C 1
ATOM 685 O O . LEU A 1 84 ? 20.033 6.820 -16.738 1.00 60.44 84 LEU A O 1
ATOM 689 N N . PRO A 1 85 ? 20.296 4.578 -16.640 1.00 59.28 85 PRO A N 1
ATOM 690 C CA . PRO A 1 85 ? 21.725 4.651 -16.924 1.00 59.28 85 PRO A CA 1
ATOM 691 C C . PRO A 1 85 ? 21.925 5.525 -18.162 1.00 59.28 85 PRO A C 1
ATOM 693 O O . PRO A 1 85 ? 21.176 5.350 -19.125 1.00 59.28 85 PRO A O 1
ATOM 696 N N . ASN A 1 86 ? 22.892 6.456 -18.110 1.00 58.38 86 ASN A N 1
ATOM 697 C CA . ASN A 1 86 ? 23.300 7.349 -19.208 1.00 58.38 86 ASN A CA 1
ATOM 698 C C . ASN A 1 86 ? 23.852 6.534 -20.393 1.00 58.38 86 ASN A C 1
ATOM 700 O O . ASN A 1 86 ? 25.007 6.665 -20.796 1.00 58.38 86 ASN A O 1
ATOM 704 N N . THR A 1 87 ? 23.048 5.624 -20.916 1.00 60.84 87 THR A N 1
ATOM 705 C CA . THR A 1 87 ? 23.300 4.914 -22.148 1.00 60.84 87 THR A CA 1
ATOM 706 C C . THR A 1 87 ? 22.992 5.951 -23.199 1.00 60.84 87 THR A C 1
ATOM 708 O O . THR A 1 87 ? 21.851 6.371 -23.350 1.00 60.84 87 THR A O 1
ATOM 711 N N . GLN A 1 88 ? 24.052 6.461 -23.806 1.00 59.06 88 GLN A N 1
ATOM 712 C CA . GLN A 1 88 ? 23.975 7.401 -24.904 1.00 59.06 88 GLN A CA 1
ATOM 713 C C . GLN A 1 88 ? 22.990 6.847 -25.939 1.00 59.06 88 GLN A C 1
ATOM 715 O O . GLN A 1 88 ? 23.172 5.718 -26.396 1.00 59.06 88 GLN A O 1
ATOM 720 N N . ASP A 1 89 ? 21.935 7.604 -26.242 1.00 59.88 89 ASP A N 1
ATOM 721 C CA . ASP A 1 89 ? 21.030 7.282 -27.343 1.00 59.88 89 ASP A CA 1
ATOM 722 C C . ASP A 1 89 ? 21.892 7.188 -28.615 1.00 59.88 89 ASP A C 1
ATOM 724 O O . ASP A 1 89 ? 22.487 8.186 -29.036 1.00 59.88 89 ASP A O 1
ATOM 728 N N . PHE A 1 90 ? 22.057 5.972 -29.144 1.00 58.19 90 PHE A N 1
ATOM 729 C CA . PHE A 1 90 ? 22.811 5.696 -30.371 1.00 58.19 90 PHE A CA 1
ATOM 730 C C . PHE A 1 90 ? 21.955 5.942 -31.612 1.00 58.19 90 PHE A C 1
ATOM 732 O O . PHE A 1 90 ? 20.766 5.545 -31.598 1.00 58.19 90 PHE A O 1
#

Sequence (90 aa):
MINNKAKTKLIYGQEPSHFTYEVSERGGFNVYGWGIYPSYSVLAGQDCKTFFDYFKTIEEVSEHYPDATSSHKLLEPQNTFDHLPNTQDF

pLDDT: mean 86.34, std 15.67, range [36.22, 97.38]

Secondary structure (DSSP, 8-state):
----------BTTB--SEEEEEE-TTSSEEEEEEEE--TTSTTTTSEEEEEEEEESSHHHHHHH-TTPEE--TTTS--------------

Foldseek 3Di:
DPPPQQPQDADVPHGFPAKAWEADPVAFIWIWGWDADPPPDLQGRFIDIDTRDTDRDVVVCCVRHVRYYYDDPVVDGDGDNPDDPPPPPD

Radius of gyration: 16.21 Å; chains: 1; bounding box: 47×27×44 Å